Protein AF-A0A4Q2XWR1-F1 (afdb_monomer)

Mean predicted aligned error: 8.86 Å

Foldseek 3Di:
DPPPLVVLLVLLCVQLVDDSVQPDPQHACCPRSVQDPVSLVVSQVVCCVVVVHHDDPVNSVCSNDRDPPPPPDD

Secondary structure (DSSP, 8-state):
---HHHHHHHHHHHHH---TTT--TT--TTTTT---TTHHHHHHHHHHHHHT----HHHHHHHHS---------

pLDDT: mean 72.24, std 12.98, range [40.44, 85.31]

Structure (mmCIF, N/CA/C/O backbone):
data_AF-A0A4Q2XWR1-F1
#
_entry.id   AF-A0A4Q2XWR1-F1
#
loop_
_atom_site.group_PDB
_atom_site.id
_atom_site.type_symbol
_atom_site.label_atom_id
_atom_site.label_alt_id
_atom_site.label_comp_id
_atom_site.label_asym_id
_atom_site.label_entity_id
_atom_site.label_seq_id
_atom_site.pdbx_PDB_ins_code
_atom_site.Cartn_x
_atom_site.Cartn_y
_atom_site.Cartn_z
_atom_site.occupancy
_atom_site.B_iso_or_equiv
_atom_site.auth_seq_id
_atom_site.auth_comp_id
_atom_site.auth_asym_id
_atom_site.auth_atom_id
_atom_site.pdbx_PDB_model_num
ATOM 1 N N . MET A 1 1 ? -20.743 -2.690 2.208 1.00 41.84 1 MET A N 1
ATOM 2 C CA . MET A 1 1 ? -19.846 -3.858 2.179 1.00 41.84 1 MET A CA 1
ATOM 3 C C . MET A 1 1 ? -18.473 -3.297 2.461 1.00 41.84 1 MET A C 1
ATOM 5 O O . MET A 1 1 ? -18.153 -2.254 1.913 1.00 41.84 1 MET A O 1
ATOM 9 N N . SER A 1 2 ? -17.775 -3.834 3.453 1.00 49.00 2 SER A N 1
ATOM 10 C CA . SER A 1 2 ? -16.492 -3.286 3.892 1.00 49.00 2 SER A CA 1
ATOM 11 C C . SER A 1 2 ? -15.423 -3.735 2.904 1.00 49.00 2 SER A C 1
ATOM 13 O O . SER A 1 2 ? -14.799 -4.769 3.117 1.00 49.00 2 SER A O 1
ATOM 15 N N . ASP A 1 3 ? -15.275 -3.018 1.791 1.00 69.81 3 ASP A N 1
ATOM 16 C CA . ASP A 1 3 ? -14.278 -3.344 0.778 1.00 69.81 3 ASP A CA 1
ATOM 17 C C . ASP A 1 3 ? -12.902 -2.916 1.284 1.00 69.81 3 ASP A C 1
ATOM 19 O O . ASP A 1 3 ? -12.428 -1.802 1.071 1.00 69.81 3 ASP A O 1
ATOM 23 N N . THR A 1 4 ? -12.254 -3.824 2.013 1.00 74.19 4 THR A N 1
ATOM 24 C CA . THR A 1 4 ? -10.871 -3.697 2.489 1.00 74.19 4 THR A CA 1
ATOM 25 C C . THR A 1 4 ? -9.947 -3.239 1.358 1.00 74.19 4 THR A C 1
ATOM 27 O O . THR A 1 4 ? -9.083 -2.398 1.575 1.00 74.19 4 THR A O 1
ATOM 30 N N . ALA A 1 5 ? -10.201 -3.706 0.130 1.00 72.12 5 ALA A N 1
ATOM 31 C CA . ALA A 1 5 ? -9.497 -3.291 -1.077 1.00 72.12 5 ALA A CA 1
ATOM 32 C C . ALA A 1 5 ? -9.624 -1.786 -1.385 1.00 72.12 5 ALA A C 1
ATOM 34 O O . ALA A 1 5 ? -8.639 -1.174 -1.783 1.00 72.12 5 ALA A O 1
ATOM 35 N N . GLU A 1 6 ? -10.788 -1.157 -1.181 1.00 80.69 6 GLU A N 1
ATOM 36 C CA . GLU A 1 6 ? -10.950 0.291 -1.395 1.00 80.69 6 GLU A CA 1
ATOM 37 C C . GLU A 1 6 ? -10.170 1.104 -0.359 1.00 80.69 6 GLU A C 1
ATOM 39 O O . GLU A 1 6 ? -9.523 2.091 -0.708 1.00 80.69 6 GLU A O 1
ATOM 44 N N . ARG A 1 7 ? -10.188 0.672 0.910 1.00 81.62 7 ARG A N 1
ATOM 45 C CA . ARG A 1 7 ? -9.405 1.314 1.979 1.00 81.62 7 ARG A CA 1
ATOM 46 C C . ARG A 1 7 ? -7.908 1.192 1.710 1.00 81.62 7 ARG A C 1
ATOM 48 O O . ARG A 1 7 ? -7.206 2.194 1.791 1.00 81.62 7 ARG A O 1
ATOM 55 N N . VAL A 1 8 ? -7.448 0.003 1.316 1.00 79.06 8 VAL A N 1
ATOM 56 C CA . VAL A 1 8 ? -6.053 -0.235 0.923 1.00 79.06 8 VAL A CA 1
ATOM 57 C C . VAL A 1 8 ? -5.672 0.672 -0.243 1.00 79.06 8 VAL A C 1
ATOM 59 O O . VAL A 1 8 ? -4.722 1.436 -0.120 1.00 79.06 8 VAL A O 1
ATOM 62 N N . LYS A 1 9 ? -6.457 0.691 -1.329 1.00 79.88 9 LYS A N 1
ATOM 63 C CA . LYS A 1 9 ? -6.204 1.572 -2.482 1.00 79.88 9 LYS A CA 1
ATOM 64 C C . LYS A 1 9 ? -6.104 3.036 -2.083 1.00 79.88 9 LYS A C 1
ATOM 66 O O . LYS A 1 9 ? -5.222 3.731 -2.568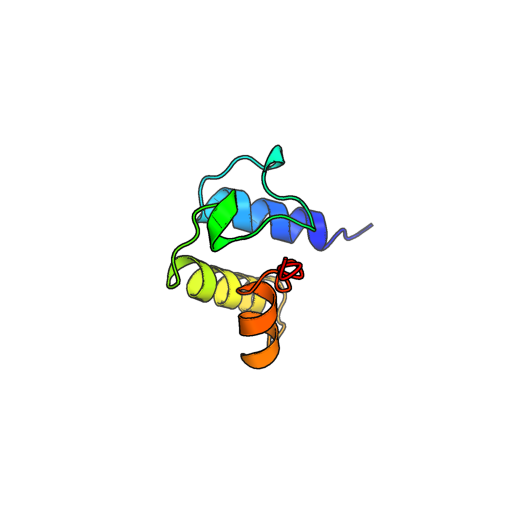 1.00 79.88 9 LYS A O 1
ATOM 71 N N . LYS A 1 10 ? -6.976 3.502 -1.192 1.00 84.06 10 LYS A N 1
ATOM 72 C CA . LYS A 1 10 ? -6.970 4.893 -0.747 1.00 84.06 10 LYS A CA 1
ATOM 73 C C . LYS A 1 10 ? -5.689 5.258 0.008 1.00 84.06 10 LYS A C 1
ATOM 75 O O . LYS A 1 10 ? -5.104 6.290 -0.290 1.00 84.06 10 LYS A O 1
ATOM 80 N N . ILE A 1 11 ? -5.235 4.394 0.913 1.00 84.50 11 ILE A N 1
ATOM 81 C CA . ILE A 1 11 ? -3.989 4.596 1.669 1.00 84.50 11 ILE A CA 1
ATOM 82 C C . ILE A 1 11 ? -2.785 4.574 0.724 1.00 84.50 11 ILE A C 1
ATOM 84 O O . ILE A 1 11 ? -1.946 5.458 0.804 1.00 84.50 11 ILE A O 1
ATOM 88 N N . VAL A 1 12 ? -2.736 3.630 -0.223 1.00 80.88 12 VAL A N 1
ATOM 89 C CA . VAL A 1 12 ? -1.682 3.559 -1.255 1.00 80.88 12 VAL A CA 1
ATOM 90 C C . VAL A 1 12 ? -1.637 4.852 -2.068 1.00 80.88 12 VAL A C 1
ATOM 92 O O . VAL A 1 12 ? -0.574 5.434 -2.231 1.00 80.88 12 VAL A O 1
ATOM 95 N N . VAL A 1 13 ? -2.784 5.338 -2.540 1.00 84.88 13 VAL A N 1
ATOM 96 C CA . VAL A 1 13 ? -2.893 6.590 -3.307 1.00 84.88 13 VAL A CA 1
ATOM 97 C C . VAL A 1 13 ? -2.464 7.805 -2.482 1.00 84.88 13 VAL A C 1
ATOM 99 O O . VAL A 1 13 ? -1.776 8.678 -3.003 1.00 84.88 13 VAL A O 1
ATOM 102 N N . GLU A 1 14 ? -2.843 7.867 -1.204 1.00 83.38 14 GLU A N 1
ATOM 103 C CA . GLU A 1 14 ? -2.499 8.981 -0.313 1.00 83.38 14 GLU A CA 1
ATOM 104 C C . GLU A 1 14 ? -1.026 8.961 0.135 1.00 83.38 14 GLU A C 1
ATOM 106 O O . GLU A 1 14 ? -0.425 10.029 0.219 1.00 83.38 14 GLU A O 1
ATOM 111 N N . HIS A 1 15 ? -0.431 7.788 0.392 1.00 82.38 15 HIS A N 1
ATOM 112 C CA . HIS A 1 15 ? 0.979 7.657 0.792 1.00 82.38 15 HIS A CA 1
ATOM 113 C C . HIS A 1 15 ? 1.947 7.739 -0.390 1.00 82.38 15 HIS A C 1
ATOM 115 O O . HIS A 1 15 ? 2.904 8.504 -0.332 1.00 82.38 15 HIS A O 1
ATOM 121 N N . LEU A 1 16 ? 1.697 6.998 -1.475 1.00 81.31 16 LEU A N 1
ATOM 122 C CA . LEU A 1 16 ? 2.581 6.990 -2.651 1.00 81.31 16 LEU A CA 1
ATOM 123 C C . LEU A 1 16 ? 2.311 8.152 -3.613 1.00 81.31 16 LEU A C 1
ATOM 125 O O . LEU A 1 16 ? 3.103 8.400 -4.517 1.00 81.31 16 LEU A O 1
ATOM 129 N N . GLY A 1 17 ? 1.183 8.856 -3.477 1.00 80.62 17 GLY A N 1
ATOM 130 C CA . GLY A 1 17 ? 0.818 9.943 -4.392 1.00 80.62 17 GLY A CA 1
ATOM 131 C C . GLY A 1 17 ? 0.532 9.472 -5.824 1.00 80.62 17 GLY A C 1
ATOM 132 O O . GLY A 1 17 ? 0.688 10.237 -6.777 1.00 80.62 17 GLY A O 1
ATOM 133 N N . VAL A 1 18 ? 0.137 8.209 -5.988 1.00 83.44 18 VAL A N 1
ATOM 134 C CA . VAL A 1 18 ? -0.154 7.574 -7.282 1.00 83.44 18 VAL A CA 1
ATOM 135 C C . VAL A 1 18 ? -1.640 7.621 -7.612 1.00 83.44 18 VAL A C 1
ATOM 137 O O . VAL A 1 18 ? -2.492 7.772 -6.746 1.00 83.44 18 VAL A O 1
ATOM 140 N N . GLU A 1 19 ? -1.985 7.463 -8.885 1.00 82.25 19 GLU A N 1
ATOM 141 C CA . GLU A 1 19 ? -3.383 7.434 -9.314 1.00 82.25 19 GLU A CA 1
ATOM 142 C C . GLU A 1 19 ? -4.068 6.124 -8.897 1.00 82.25 19 GLU A C 1
ATOM 144 O O . GLU A 1 19 ? -3.531 5.037 -9.111 1.00 82.25 19 GLU A O 1
ATOM 149 N N . ALA A 1 20 ? -5.299 6.211 -8.380 1.00 81.44 20 ALA A 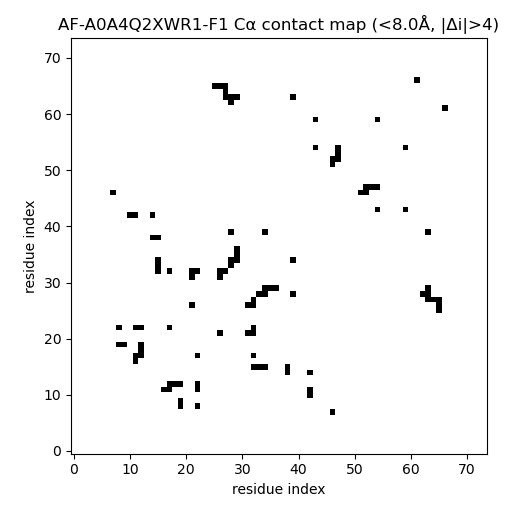N 1
ATOM 150 C CA . ALA A 1 20 ? -6.093 5.041 -7.982 1.00 81.44 20 ALA A CA 1
ATOM 151 C C . ALA A 1 20 ? -6.314 4.041 -9.129 1.00 81.44 20 ALA A C 1
ATOM 153 O O . ALA A 1 20 ? -6.452 2.845 -8.891 1.00 81.44 20 ALA A O 1
ATOM 154 N N . GLU A 1 21 ? -6.312 4.524 -10.374 1.00 81.38 21 GLU A N 1
ATOM 155 C CA . GLU A 1 21 ? -6.420 3.690 -11.575 1.00 81.38 21 GLU A CA 1
ATOM 156 C C . GLU A 1 21 ? -5.193 2.797 -11.792 1.00 81.38 21 GLU A C 1
ATOM 158 O O . GLU A 1 21 ? -5.318 1.712 -12.360 1.00 81.38 21 GLU A O 1
ATOM 163 N N . LYS A 1 22 ? -4.016 3.218 -11.309 1.00 78.12 22 LYS A N 1
ATOM 164 C CA . LYS A 1 22 ? -2.788 2.414 -11.361 1.00 78.12 22 LYS A CA 1
ATOM 165 C C . LYS A 1 22 ? -2.753 1.353 -10.269 1.00 78.12 22 LYS A C 1
ATOM 167 O O . LYS A 1 22 ? -2.128 0.313 -10.457 1.00 78.12 22 LYS A O 1
ATOM 172 N N . VAL A 1 23 ? -3.451 1.578 -9.154 1.00 79.56 23 VAL A N 1
ATOM 173 C CA . VAL A 1 23 ? -3.541 0.620 -8.045 1.00 79.56 23 VAL A CA 1
ATOM 174 C C . VAL A 1 23 ? -4.546 -0.480 -8.393 1.00 79.56 23 VAL A C 1
ATOM 176 O O . VAL A 1 23 ? -5.707 -0.497 -7.970 1.00 79.56 23 VAL A O 1
ATOM 179 N N . THR A 1 24 ? -4.086 -1.415 -9.217 1.00 74.81 24 THR A N 1
ATOM 180 C CA . THR A 1 24 ? -4.828 -2.628 -9.559 1.00 74.81 24 THR A CA 1
ATOM 181 C C . THR A 1 24 ? -4.388 -3.786 -8.675 1.00 74.81 24 THR A C 1
ATOM 183 O O . THR A 1 24 ? -3.274 -3.804 -8.166 1.00 74.81 24 THR A O 1
ATOM 186 N N . ASP A 1 25 ? -5.241 -4.795 -8.534 1.00 69.06 25 ASP A N 1
ATOM 187 C CA . ASP A 1 25 ? -4.953 -5.975 -7.708 1.00 69.06 25 ASP A CA 1
ATOM 188 C C . ASP A 1 25 ? -3.776 -6.811 -8.266 1.00 69.06 25 ASP A C 1
ATOM 190 O O . ASP A 1 25 ? -3.272 -7.704 -7.595 1.00 69.06 25 ASP A O 1
ATOM 194 N N . ASN A 1 26 ? -3.336 -6.512 -9.497 1.00 68.69 26 ASN A N 1
ATOM 195 C CA . ASN A 1 26 ? -2.175 -7.108 -10.158 1.00 68.69 26 ASN A CA 1
ATOM 196 C C . ASN A 1 26 ? -1.012 -6.115 -10.352 1.00 68.69 26 ASN A C 1
ATOM 198 O O . ASN A 1 26 ? -0.049 -6.461 -11.037 1.00 68.69 26 ASN A O 1
ATOM 202 N N . ALA A 1 27 ? -1.120 -4.883 -9.844 1.00 72.19 27 ALA A N 1
ATOM 203 C CA . ALA A 1 27 ? -0.084 -3.868 -10.006 1.00 72.19 27 ALA A CA 1
ATOM 204 C C . ALA A 1 27 ? 1.124 -4.184 -9.117 1.00 72.19 27 ALA A C 1
ATOM 206 O O . ALA A 1 27 ? 0.972 -4.562 -7.955 1.00 72.19 27 ALA A O 1
ATOM 207 N N . SER A 1 28 ? 2.323 -3.996 -9.660 1.00 73.06 28 SER A N 1
ATOM 208 C CA . SER A 1 28 ? 3.570 -4.049 -8.902 1.00 73.06 28 SER A CA 1
ATOM 209 C C . SER A 1 28 ? 3.728 -2.756 -8.105 1.00 73.06 28 SER A C 1
ATOM 211 O O . SER A 1 28 ? 3.784 -1.670 -8.683 1.00 73.06 28 SER A O 1
ATOM 213 N N . PHE A 1 29 ? 3.832 -2.853 -6.778 1.00 74.75 29 PHE A N 1
ATOM 214 C CA . PHE A 1 29 ? 4.106 -1.683 -5.939 1.00 74.75 29 PHE A CA 1
ATOM 215 C C . PHE A 1 29 ? 5.417 -1.005 -6.350 1.00 74.75 29 PHE A C 1
ATOM 217 O O . PHE A 1 29 ? 5.468 0.215 -6.421 1.00 74.75 29 PHE A O 1
ATOM 224 N N . ILE A 1 30 ? 6.431 -1.784 -6.727 1.00 74.44 30 ILE A N 1
ATOM 225 C CA . ILE A 1 30 ? 7.739 -1.264 -7.132 1.00 74.44 30 ILE A CA 1
ATOM 226 C C . ILE A 1 30 ? 7.715 -0.784 -8.592 1.00 74.44 30 ILE A C 1
ATOM 228 O O . ILE A 1 30 ? 8.056 0.361 -8.867 1.00 74.44 30 ILE A O 1
ATOM 232 N N . ASP A 1 31 ? 7.282 -1.621 -9.543 1.00 74.62 31 ASP A N 1
ATOM 233 C CA . ASP A 1 31 ? 7.416 -1.292 -10.974 1.00 74.62 31 ASP A CA 1
ATOM 234 C C . ASP A 1 31 ? 6.306 -0.371 -11.506 1.00 74.62 31 ASP A C 1
ATOM 236 O O . ASP A 1 31 ? 6.569 0.468 -12.369 1.00 74.62 31 ASP A O 1
ATOM 240 N N . ASP A 1 32 ? 5.065 -0.529 -11.028 1.00 75.31 32 ASP A N 1
ATOM 241 C CA . ASP A 1 32 ? 3.903 0.210 -11.546 1.00 75.31 32 ASP A CA 1
ATOM 242 C C . ASP A 1 32 ? 3.574 1.444 -10.696 1.00 75.31 32 ASP A C 1
ATOM 244 O O . ASP A 1 32 ? 3.165 2.479 -11.234 1.00 75.31 32 ASP A O 1
ATOM 248 N N . LEU A 1 33 ? 3.741 1.339 -9.373 1.00 78.81 33 LEU A N 1
ATOM 249 C CA . LEU A 1 33 ? 3.485 2.440 -8.438 1.00 78.81 33 LEU A CA 1
ATOM 250 C C . LEU A 1 33 ? 4.757 3.204 -8.058 1.00 78.81 33 LEU A C 1
ATOM 252 O O . LEU A 1 33 ? 4.647 4.308 -7.533 1.00 78.81 33 LEU A O 1
ATOM 256 N N . GLY A 1 34 ? 5.944 2.676 -8.372 1.00 75.06 3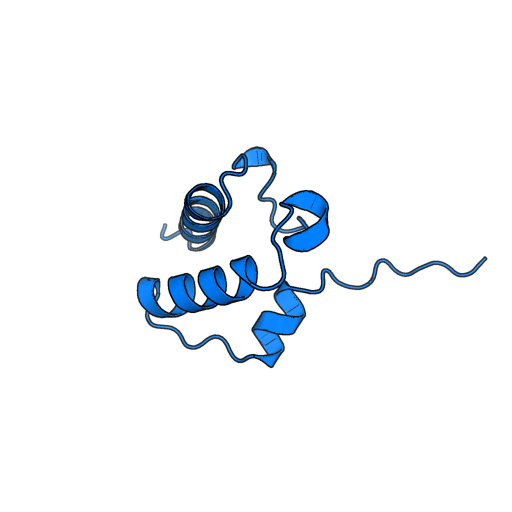4 GLY A N 1
ATOM 257 C CA . GLY A 1 34 ? 7.206 3.346 -8.064 1.00 75.06 34 GLY A CA 1
ATOM 258 C C . GLY A 1 34 ? 7.485 3.444 -6.566 1.00 75.06 34 GLY A C 1
ATOM 259 O O . GLY A 1 34 ? 8.167 4.373 -6.152 1.00 75.06 34 GLY A O 1
ATOM 260 N N . ALA A 1 35 ? 6.921 2.534 -5.769 1.00 80.75 35 ALA A N 1
ATOM 261 C CA . ALA A 1 35 ? 7.193 2.437 -4.346 1.00 80.75 35 ALA A CA 1
ATOM 262 C C . ALA A 1 35 ? 8.635 1.978 -4.138 1.00 80.75 35 ALA A C 1
ATOM 264 O O . ALA A 1 35 ? 9.026 0.908 -4.618 1.00 80.75 35 ALA A O 1
ATOM 265 N N . ASP A 1 36 ? 9.412 2.762 -3.398 1.00 78.31 36 ASP A N 1
ATOM 266 C CA . ASP A 1 36 ? 10.730 2.326 -2.962 1.00 78.31 36 ASP A CA 1
ATOM 267 C C . ASP A 1 36 ? 10.605 1.326 -1.803 1.00 78.31 36 ASP A C 1
ATOM 269 O O . ASP A 1 36 ? 9.581 1.229 -1.124 1.00 78.31 36 ASP A O 1
ATOM 273 N N . SER A 1 37 ? 11.687 0.593 -1.524 1.00 77.38 37 SER A N 1
ATOM 274 C CA . SER A 1 37 ? 11.738 -0.393 -0.432 1.00 77.38 37 SER A CA 1
ATOM 275 C C . SER A 1 37 ? 11.406 0.184 0.953 1.00 77.38 37 SER A C 1
ATOM 277 O O . SER A 1 37 ? 11.140 -0.577 1.878 1.00 77.38 37 SER A O 1
ATOM 279 N N . LEU A 1 38 ? 11.472 1.512 1.122 1.00 80.38 38 LEU A N 1
ATOM 280 C CA . LEU A 1 38 ? 11.078 2.205 2.350 1.00 80.38 38 LEU A CA 1
ATOM 281 C C . LEU A 1 38 ? 9.576 2.520 2.367 1.00 80.38 38 LEU A C 1
ATOM 283 O O . LEU A 1 38 ? 8.916 2.217 3.359 1.00 80.38 38 LEU A O 1
ATOM 287 N N . ASP A 1 39 ? 9.031 3.039 1.262 1.00 81.81 39 ASP A N 1
ATOM 288 C CA . ASP A 1 39 ? 7.609 3.397 1.137 1.00 81.81 39 ASP A CA 1
ATOM 289 C C . ASP A 1 39 ? 6.710 2.189 1.408 1.00 81.81 39 ASP A C 1
ATOM 291 O O . ASP A 1 39 ? 5.658 2.285 2.035 1.00 81.81 39 ASP A O 1
ATOM 295 N N . THR A 1 40 ? 7.152 1.013 0.972 1.00 75.81 40 THR A N 1
ATOM 296 C CA . THR A 1 40 ? 6.451 -0.248 1.199 1.00 75.81 40 THR A CA 1
ATOM 297 C C . THR A 1 40 ? 6.426 -0.668 2.666 1.00 75.81 40 THR A C 1
ATOM 299 O O . THR A 1 40 ? 5.423 -1.205 3.126 1.00 75.81 40 THR A O 1
ATOM 302 N N . VAL A 1 41 ? 7.508 -0.419 3.410 1.00 80.94 41 VAL A N 1
ATOM 303 C CA . VAL A 1 41 ? 7.589 -0.731 4.846 1.00 80.94 41 VAL A CA 1
ATOM 304 C C . VAL A 1 41 ? 6.703 0.230 5.639 1.00 80.94 41 VAL A C 1
ATOM 306 O O . VAL A 1 41 ? 5.984 -0.199 6.540 1.00 80.94 41 VAL A O 1
ATOM 309 N N . GLU A 1 42 ? 6.692 1.510 5.263 1.00 82.50 42 GLU A N 1
ATOM 310 C CA . GLU A 1 42 ? 5.783 2.508 5.838 1.00 82.50 42 GLU A CA 1
ATOM 311 C C . GLU A 1 42 ? 4.313 2.172 5.549 1.00 82.50 42 GLU A C 1
ATOM 313 O O . GLU A 1 42 ? 3.480 2.236 6.451 1.00 82.50 42 GLU A O 1
ATOM 318 N N . LEU A 1 43 ? 3.995 1.722 4.330 1.00 81.19 43 LEU A N 1
ATOM 319 C CA . LEU A 1 43 ? 2.653 1.270 3.955 1.00 81.19 43 LEU A CA 1
ATOM 320 C C . LEU A 1 43 ? 2.181 0.057 4.749 1.00 81.19 43 LEU A C 1
ATOM 322 O O . LEU A 1 43 ? 1.036 0.039 5.196 1.00 81.19 43 LEU A O 1
ATOM 326 N N . VAL A 1 44 ? 3.038 -0.952 4.920 1.00 80.31 44 VAL A N 1
ATOM 327 C CA . VAL A 1 44 ? 2.704 -2.144 5.710 1.00 80.31 44 VAL A CA 1
ATOM 328 C C . VAL A 1 44 ? 2.412 -1.748 7.154 1.00 80.31 44 VAL A C 1
ATOM 330 O O . VAL A 1 44 ? 1.347 -2.101 7.649 1.00 80.31 44 VAL A O 1
ATOM 333 N N . MET A 1 45 ? 3.259 -0.926 7.782 1.00 82.75 45 MET A N 1
ATOM 334 C CA . MET A 1 45 ? 2.991 -0.417 9.134 1.00 82.75 45 MET A CA 1
ATOM 335 C C . MET A 1 45 ? 1.687 0.391 9.212 1.00 82.75 45 MET A C 1
ATOM 337 O O . MET A 1 45 ? 0.903 0.205 10.141 1.00 82.75 45 MET A O 1
ATOM 341 N N . ALA A 1 46 ? 1.410 1.250 8.225 1.00 84.88 4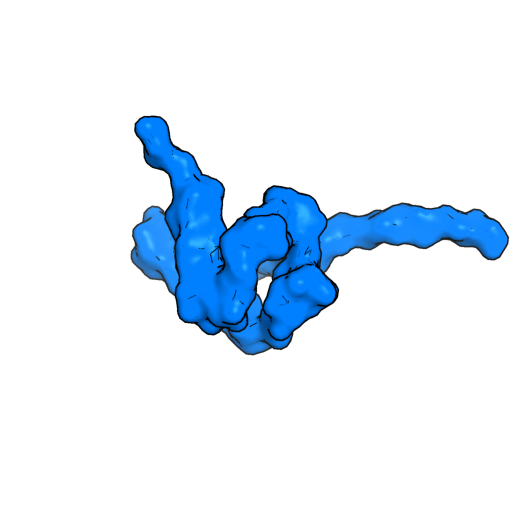6 ALA A N 1
ATOM 342 C CA . ALA A 1 46 ? 0.162 2.008 8.170 1.00 84.88 46 ALA A CA 1
ATOM 343 C C . ALA A 1 46 ? -1.062 1.086 8.045 1.00 84.88 46 ALA A C 1
ATOM 345 O O . ALA A 1 46 ? -2.097 1.347 8.656 1.00 84.88 46 ALA A O 1
ATOM 346 N N . PHE A 1 47 ? -0.959 -0.016 7.295 1.00 81.56 47 PHE A N 1
ATOM 347 C CA . PHE A 1 47 ? -2.018 -1.022 7.230 1.00 81.56 47 PHE A CA 1
ATOM 348 C C . PHE A 1 47 ? -2.196 -1.773 8.543 1.00 81.56 47 PHE A C 1
ATOM 350 O O . PHE A 1 47 ? -3.332 -1.983 8.967 1.00 81.56 47 PHE A O 1
ATOM 357 N N . GLU A 1 48 ? -1.110 -2.174 9.192 1.00 84.62 48 GLU A N 1
ATOM 358 C CA . GLU A 1 48 ? -1.174 -2.852 10.484 1.00 84.62 48 GLU A CA 1
ATOM 359 C C . GLU A 1 48 ? -1.879 -1.989 11.535 1.00 84.62 48 GLU A C 1
ATOM 361 O O . GLU A 1 48 ? -2.784 -2.464 12.223 1.00 84.62 48 GLU A O 1
ATOM 366 N N . GLU A 1 49 ? -1.545 -0.698 11.592 1.00 85.31 49 GLU A N 1
ATOM 367 C CA . GLU A 1 49 ? -2.130 0.254 12.537 1.00 85.31 49 GLU A CA 1
ATOM 368 C C 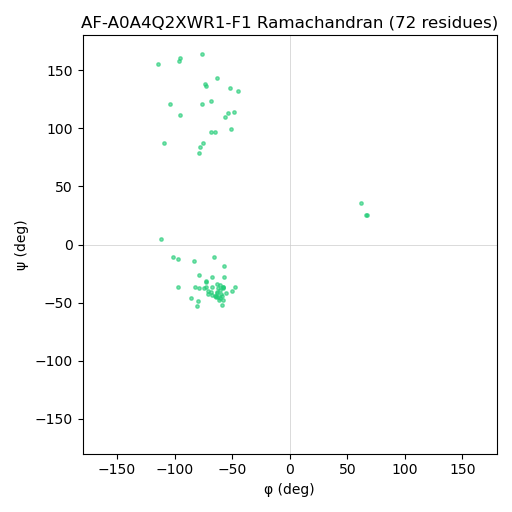. GLU A 1 49 ? -3.597 0.592 12.196 1.00 85.31 49 GLU A C 1
ATOM 370 O O . GLU A 1 49 ? -4.462 0.585 13.075 1.00 85.31 49 GLU A O 1
ATOM 375 N N . GLU A 1 50 ? -3.919 0.810 10.916 1.00 81.19 50 GLU A N 1
ATOM 376 C CA . GLU A 1 50 ? -5.262 1.190 10.443 1.00 81.19 50 GLU A CA 1
ATOM 377 C C . GLU A 1 50 ? -6.279 0.034 10.491 1.00 81.19 50 GLU A C 1
ATOM 379 O O . GLU A 1 50 ? -7.487 0.245 10.677 1.00 81.19 50 GLU A O 1
ATOM 384 N N . PHE A 1 51 ? -5.816 -1.202 10.289 1.00 80.44 51 PHE A N 1
ATOM 385 C CA . PHE A 1 51 ? -6.657 -2.400 10.327 1.00 80.44 51 PHE A CA 1
ATOM 386 C C . PHE A 1 51 ? -6.535 -3.183 11.638 1.00 80.44 51 PHE A C 1
ATOM 388 O O . PHE A 1 51 ? -7.364 -4.064 11.879 1.00 80.44 51 PHE A O 1
ATOM 395 N N . GLY A 1 52 ? -5.567 -2.853 12.497 1.00 81.31 52 GLY A N 1
ATOM 396 C CA . GLY A 1 52 ? -5.294 -3.583 13.735 1.00 81.31 52 GLY A CA 1
ATOM 397 C C . GLY A 1 52 ? -4.892 -5.034 13.472 1.00 81.31 52 GLY A C 1
ATOM 398 O O . GLY A 1 52 ? -5.317 -5.932 14.201 1.00 81.31 52 GLY A O 1
ATOM 399 N N . VAL A 1 53 ? -4.155 -5.268 12.387 1.00 80.50 53 VAL A N 1
ATOM 400 C CA . VAL A 1 53 ? -3.672 -6.588 11.958 1.00 80.50 53 VAL A CA 1
ATOM 401 C C . VAL A 1 53 ? -2.153 -6.621 12.044 1.00 80.50 53 VAL A C 1
ATOM 403 O O . VAL A 1 53 ? -1.522 -5.581 11.949 1.00 80.50 53 VAL A O 1
ATOM 406 N N . GLU A 1 54 ? -1.567 -7.803 12.194 1.00 77.25 54 GLU A N 1
ATOM 407 C CA . GLU A 1 54 ? -0.126 -8.005 12.005 1.00 77.25 54 GLU A CA 1
ATOM 408 C C . GLU A 1 54 ? 0.071 -8.702 10.660 1.00 77.25 54 GLU A C 1
ATOM 410 O O . GLU A 1 54 ? -0.490 -9.780 10.417 1.00 77.25 54 GLU A O 1
ATOM 415 N N . ILE A 1 55 ? 0.823 -8.067 9.767 1.00 78.88 55 ILE A N 1
ATOM 416 C CA . ILE A 1 55 ? 1.216 -8.622 8.480 1.00 78.88 55 ILE A CA 1
ATOM 417 C C . ILE A 1 55 ? 2.604 -9.235 8.684 1.00 78.88 55 ILE A C 1
ATOM 419 O O . ILE A 1 55 ? 3.572 -8.511 8.886 1.00 78.88 55 ILE A O 1
ATOM 423 N N . PRO A 1 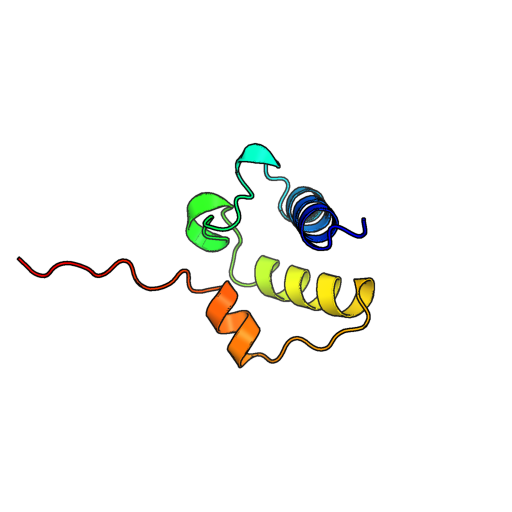56 ? 2.741 -10.571 8.632 1.00 77.56 56 PRO A N 1
ATOM 424 C CA . PRO A 1 56 ? 4.047 -11.192 8.791 1.00 77.56 56 PRO A CA 1
ATOM 425 C C . PRO A 1 56 ? 4.981 -10.767 7.654 1.00 77.56 56 PRO A C 1
ATOM 427 O O . PRO A 1 56 ? 4.545 -10.680 6.502 1.00 77.56 56 PRO A O 1
ATOM 430 N N . ASP A 1 57 ? 6.264 -10.580 7.968 1.00 71.31 57 ASP A N 1
ATOM 431 C CA . ASP A 1 57 ? 7.299 -10.168 7.009 1.00 71.31 57 ASP A CA 1
ATOM 432 C C . ASP A 1 57 ? 7.294 -11.033 5.739 1.00 71.31 57 ASP A C 1
ATOM 434 O O . ASP A 1 57 ? 7.354 -10.507 4.633 1.00 71.31 57 ASP A O 1
ATOM 438 N N . ASP A 1 58 ? 7.092 -12.348 5.872 1.00 69.00 58 ASP A N 1
ATOM 439 C CA . ASP A 1 58 ? 6.989 -13.282 4.740 1.00 69.00 58 ASP A CA 1
ATOM 440 C C . ASP A 1 58 ? 5.860 -12.902 3.753 1.00 69.00 58 ASP A C 1
ATOM 442 O O . ASP A 1 58 ? 5.977 -13.063 2.532 1.00 69.00 58 ASP A O 1
ATOM 446 N N . ALA A 1 59 ? 4.735 -12.399 4.274 1.00 69.56 59 ALA A N 1
ATOM 447 C CA . ALA A 1 59 ? 3.611 -11.937 3.466 1.00 69.56 59 ALA A CA 1
ATOM 448 C C . ALA A 1 59 ? 3.879 -10.544 2.886 1.00 69.56 59 ALA A C 1
ATOM 450 O O . ALA A 1 59 ? 3.537 -10.309 1.726 1.00 69.56 59 ALA A O 1
ATOM 451 N N . ALA A 1 60 ? 4.526 -9.655 3.644 1.00 67.69 60 ALA A N 1
ATOM 452 C CA . ALA 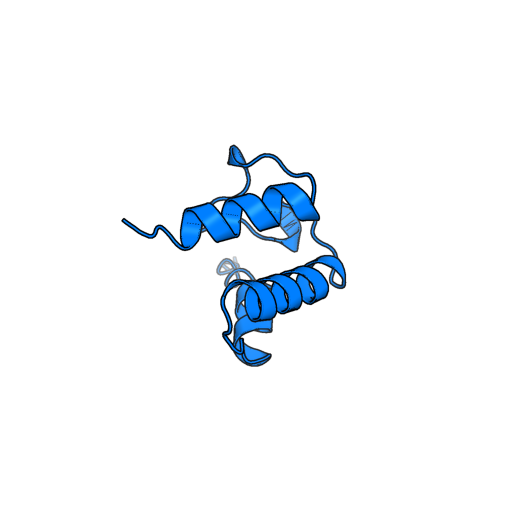A 1 60 ? 4.965 -8.354 3.150 1.00 67.69 60 ALA A CA 1
ATOM 453 C C . ALA A 1 60 ? 5.957 -8.513 1.982 1.00 67.69 60 ALA A C 1
ATOM 455 O O . ALA A 1 60 ? 5.749 -7.928 0.923 1.00 67.69 60 ALA A O 1
ATOM 456 N N . GLU A 1 61 ? 6.951 -9.398 2.098 1.00 63.78 61 GLU A N 1
ATOM 457 C CA . GLU A 1 61 ? 7.891 -9.750 1.022 1.00 63.78 61 GLU A CA 1
ATOM 458 C C . GLU A 1 61 ? 7.198 -10.346 -0.210 1.00 63.78 61 GLU A C 1
ATOM 460 O O . GLU A 1 61 ? 7.586 -10.080 -1.351 1.00 63.78 61 GLU A O 1
ATOM 465 N N . THR A 1 62 ? 6.126 -11.113 -0.014 1.00 62.81 62 THR A N 1
ATOM 466 C CA . THR A 1 62 ? 5.342 -11.662 -1.129 1.00 62.81 62 THR A CA 1
ATOM 467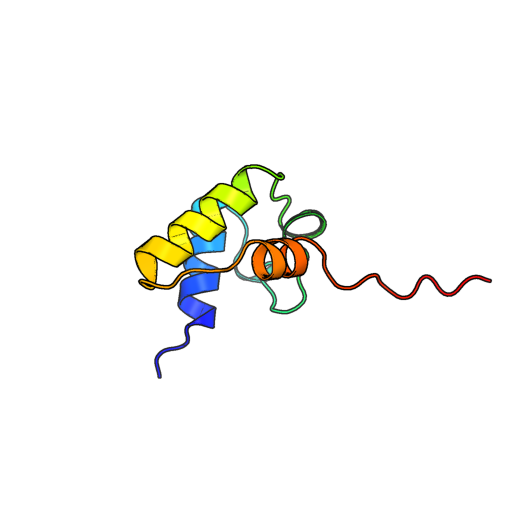 C C . THR A 1 62 ? 4.504 -10.586 -1.834 1.00 62.81 62 THR A C 1
ATOM 469 O O . THR A 1 62 ? 4.300 -10.667 -3.042 1.00 62.81 62 THR A O 1
ATOM 472 N N . ILE A 1 63 ? 4.043 -9.556 -1.116 1.00 63.16 63 ILE A N 1
ATOM 473 C CA . ILE A 1 63 ? 3.345 -8.392 -1.694 1.00 63.16 63 ILE A CA 1
ATOM 474 C C . ILE A 1 63 ? 4.332 -7.484 -2.446 1.00 63.16 63 ILE A C 1
ATOM 476 O O . ILE A 1 63 ? 4.001 -6.945 -3.502 1.00 63.16 63 ILE A O 1
ATOM 480 N N . LEU A 1 64 ? 5.553 -7.358 -1.922 1.00 56.03 64 LEU A N 1
ATOM 481 C CA . LEU A 1 64 ? 6.673 -6.633 -2.526 1.00 56.03 64 LEU A CA 1
ATOM 482 C C . LEU A 1 64 ? 7.125 -7.243 -3.852 1.00 56.03 64 LEU A C 1
ATOM 484 O O . LEU A 1 64 ? 7.543 -6.534 -4.767 1.00 56.03 64 LEU A O 1
ATOM 488 N N . THR A 1 65 ? 7.026 -8.564 -3.959 1.00 48.09 65 THR A N 1
ATOM 489 C CA . THR A 1 65 ? 7.511 -9.314 -5.109 1.00 48.09 65 THR A CA 1
ATOM 490 C C . THR A 1 65 ? 6.312 -9.824 -5.894 1.00 48.09 65 THR A C 1
ATOM 492 O O . THR A 1 65 ? 5.855 -10.948 -5.680 1.00 48.09 65 THR A O 1
ATOM 495 N N . ALA A 1 66 ? 5.784 -9.016 -6.824 1.00 48.53 66 ALA A N 1
ATOM 496 C CA . ALA A 1 66 ? 4.812 -9.518 -7.798 1.00 48.53 66 ALA A CA 1
ATOM 497 C C . ALA A 1 66 ? 5.329 -10.864 -8.350 1.00 48.53 66 ALA A C 1
ATOM 499 O O . ALA A 1 66 ? 6.525 -10.966 -8.659 1.00 48.53 66 ALA A O 1
ATOM 500 N N . PRO A 1 67 ? 4.490 -11.922 -8.412 1.00 40.44 67 PRO A N 1
ATOM 501 C CA . PRO A 1 67 ? 4.962 -13.273 -8.680 1.00 40.44 67 PRO A CA 1
ATOM 502 C C . PRO A 1 67 ? 5.814 -13.251 -9.944 1.00 40.44 67 PRO A C 1
ATOM 504 O O . PRO A 1 67 ? 5.401 -12.619 -10.924 1.00 40.44 67 PRO A O 1
ATOM 507 N N . PRO A 1 68 ? 6.992 -13.906 -9.942 1.00 42.94 68 PRO A N 1
ATOM 508 C CA . PRO A 1 68 ? 7.923 -13.814 -11.048 1.00 42.94 68 PRO A CA 1
ATOM 509 C C . PRO A 1 68 ? 7.157 -14.179 -12.310 1.00 42.94 68 PRO A C 1
ATOM 511 O O . PRO A 1 68 ? 6.700 -15.319 -12.461 1.00 42.94 68 PRO A O 1
ATOM 514 N N . ARG A 1 69 ? 6.967 -13.195 -13.206 1.00 47.31 69 ARG A N 1
ATOM 515 C CA . ARG A 1 69 ? 6.508 -13.464 -14.567 1.00 47.31 69 ARG A CA 1
ATOM 516 C C . ARG A 1 69 ? 7.399 -14.589 -15.036 1.00 47.31 69 ARG A C 1
ATOM 518 O O . ARG A 1 69 ? 8.610 -14.393 -15.086 1.00 47.31 69 ARG A O 1
ATOM 525 N N . LYS A 1 70 ? 6.818 -15.771 -15.278 1.00 45.91 70 LYS A N 1
ATOM 526 C CA . LYS A 1 70 ? 7.552 -16.929 -15.783 1.00 45.91 70 LYS A CA 1
ATOM 527 C C . LYS A 1 70 ? 8.323 -16.445 -16.997 1.00 45.91 70 LYS A C 1
ATOM 529 O O . LYS A 1 70 ? 7.746 -16.280 -18.072 1.00 45.91 70 LYS A O 1
ATOM 534 N N . MET A 1 71 ? 9.605 -16.158 -16.789 1.00 48.28 71 MET A N 1
ATOM 535 C CA . MET A 1 71 ? 10.522 -15.809 -17.844 1.00 48.28 71 MET A CA 1
ATOM 536 C C . MET A 1 71 ? 10.643 -17.109 -18.610 1.00 48.28 71 MET A C 1
ATOM 538 O O . MET A 1 71 ? 11.271 -18.067 -18.163 1.00 48.28 71 MET A O 1
ATOM 542 N N . SER A 1 72 ? 9.851 -17.191 -19.674 1.00 44.72 72 SER A N 1
ATOM 543 C CA . SER A 1 72 ? 9.881 -18.298 -20.604 1.00 44.72 72 SER A CA 1
ATOM 544 C C . SER A 1 72 ? 11.254 -18.207 -21.239 1.00 44.72 72 SER A C 1
ATOM 546 O O . SER A 1 72 ? 11.489 -17.359 -22.094 1.00 44.72 72 SER A O 1
ATOM 548 N N . VAL A 1 73 ? 12.178 -18.993 -20.692 1.00 45.72 73 VAL A N 1
ATOM 549 C CA . VAL A 1 73 ? 13.493 -19.239 -21.262 1.00 45.72 73 VAL A CA 1
ATOM 550 C C . VAL A 1 73 ? 13.239 -19.781 -22.663 1.00 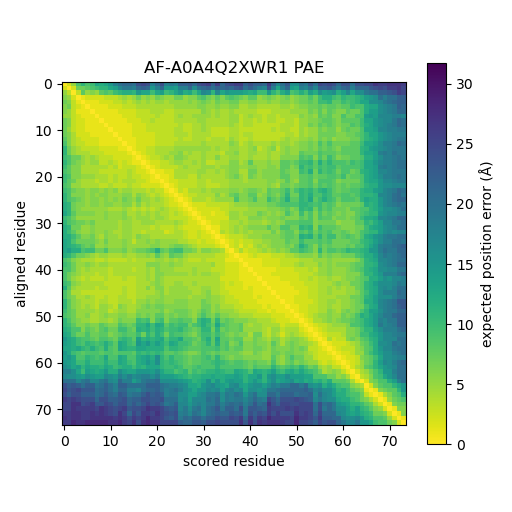45.72 73 VAL A C 1
ATOM 552 O O . VAL A 1 73 ? 12.697 -20.877 -22.819 1.00 45.72 73 VAL A O 1
ATOM 555 N N . VAL A 1 74 ? 13.559 -18.955 -23.654 1.00 47.41 74 VAL A N 1
ATOM 556 C CA . VAL A 1 74 ? 13.805 -19.361 -25.038 1.00 47.41 74 VAL A CA 1
ATOM 557 C C . VAL A 1 74 ? 15.312 -19.384 -25.220 1.00 47.41 74 VAL A C 1
ATOM 559 O O . VAL A 1 74 ? 15.961 -18.434 -24.727 1.00 47.41 74 VAL A O 1
#

Solvent-accessible surface area (backbone atoms only — not comparable to full-atom values): 4635 Å² total; per-residue (Å²): 128,89,54,61,66,57,57,50,41,49,51,50,25,68,73,68,69,44,61,64,86,62,65,43,100,84,50,34,50,44,84,70,59,63,41,49,85,60,57,52,53,54,49,50,53,50,47,24,67,76,68,72,47,86,77,54,66,73,56,52,54,50,63,64,44,61,76,76,73,79,76,76,85,123

Radius of gyration: 13.11 Å; Cα contacts (8 Å, |Δi|>4): 53; chains: 1; bounding box: 34×29×39 Å

Nearest PDB structures (foldseek):
  6n3p-assembly1_I  TM=8.910E-01  e=4.413E-06  Escherichia coli
  2fac-assembly1_A  TM=8.907E-01  e=5.283E-06  Escherichia coli
  2x2b-assembly1_A-2  TM=9.056E-01  e=2.098E-05  Bacillus subtilis subsp. subtilis str. 168
  7pdi-assembly1_A  TM=8.837E-01  e=1.464E-05  Pseudomonas putida KT2440
  8jfh-assembly1_E  TM=9.156E-01  e=3.821E-05  Helicobacter pylori

Sequence (74 aa):
MSDTAERVKKIVVEHLGVEAEKVTDNASFIDDLGADSLDTVELVMAFEEEFGVEIPDDAAETILTAPPRKMSVV